Protein AF-0000000084944547 (afdb_homodimer)

Organism: NCBI:txid445974

Structure (mmCIF, N/CA/C/O backbone):
data_AF-0000000084944547-model_v1
#
loop_
_entity.id
_entity.type
_entity.pdbx_description
1 polymer 'Uncharacterized protein'
#
loop_
_atom_site.group_PDB
_atom_site.id
_atom_site.type_symbol
_atom_site.label_atom_id
_atom_site.label_alt_id
_atom_site.label_comp_id
_atom_site.label_asym_id
_atom_site.label_entity_id
_atom_site.label_seq_id
_atom_site.pdbx_PDB_ins_code
_atom_site.Cartn_x
_atom_site.Cartn_y
_atom_site.Cartn_z
_atom_site.occupancy
_atom_site.B_iso_or_equiv
_atom_site.auth_seq_id
_atom_site.auth_comp_id
_atom_site.auth_asym_id
_atom_site.auth_atom_id
_atom_site.pdbx_PDB_model_num
ATOM 1 N N . MET A 1 1 ? -10.297 -11.656 -15.508 1 51.72 1 MET A N 1
ATOM 2 C CA . MET A 1 1 ? -10.188 -10.477 -14.656 1 51.72 1 MET A CA 1
ATOM 3 C C . MET A 1 1 ? -11.219 -9.422 -15.062 1 51.72 1 MET A C 1
ATOM 5 O O . MET A 1 1 ? -11.539 -9.281 -16.234 1 51.72 1 MET A O 1
ATOM 9 N N . ASP A 1 2 ? -12.18 -9.203 -14.172 1 58.81 2 ASP A N 1
ATOM 10 C CA . ASP A 1 2 ? -13.188 -8.211 -14.523 1 58.81 2 ASP A CA 1
ATOM 11 C C . ASP A 1 2 ? -12.531 -6.945 -15.086 1 58.81 2 ASP A C 1
ATOM 13 O O . ASP A 1 2 ? -11.82 -6.242 -14.367 1 58.81 2 ASP A O 1
ATOM 17 N N . GLY A 1 3 ? -12.273 -6.879 -16.359 1 65.06 3 GLY A N 1
ATOM 18 C CA . GLY A 1 3 ? -11.648 -5.871 -17.188 1 65.06 3 GLY A CA 1
ATOM 19 C C . GLY A 1 3 ? -11.953 -4.453 -16.75 1 65.06 3 GLY A C 1
ATOM 20 O O . GLY A 1 3 ? -11.086 -3.58 -16.781 1 65.06 3 GLY A O 1
ATOM 21 N N . ASN A 1 4 ? -13.031 -4.34 -16.047 1 84.25 4 ASN A N 1
ATOM 22 C CA . ASN A 1 4 ? -13.469 -2.998 -15.672 1 84.25 4 ASN A CA 1
ATOM 23 C C . ASN A 1 4 ? -12.727 -2.486 -14.445 1 84.25 4 ASN A C 1
ATOM 25 O O . ASN A 1 4 ? -12.289 -1.337 -14.414 1 84.25 4 ASN A O 1
ATOM 29 N N . MET A 1 5 ? -12.43 -3.479 -13.547 1 85.81 5 MET A N 1
ATOM 30 C CA . MET A 1 5 ? -11.797 -3.014 -12.312 1 85.81 5 MET A CA 1
ATOM 31 C C . MET A 1 5 ? -10.328 -2.678 -12.555 1 85.81 5 MET A C 1
ATOM 33 O O . MET A 1 5 ? -9.812 -1.703 -12 1 85.81 5 MET A O 1
ATOM 37 N N . PHE A 1 6 ? -9.781 -3.43 -13.344 1 86.5 6 PHE A N 1
ATOM 38 C CA . PHE A 1 6 ? -8.383 -3.189 -13.695 1 86.5 6 PHE A CA 1
ATOM 39 C C . PHE A 1 6 ? -8.227 -1.844 -14.391 1 86.5 6 PHE A C 1
ATOM 41 O O . PHE A 1 6 ? -7.344 -1.058 -14.047 1 86.5 6 PHE A O 1
ATOM 48 N N . GLU A 1 7 ? -9.016 -1.661 -15.289 1 88.94 7 GLU A N 1
ATOM 49 C CA . GLU A 1 7 ? -8.977 -0.393 -16.016 1 88.94 7 GLU A CA 1
ATOM 50 C C . GLU A 1 7 ? -9.172 0.787 -15.062 1 88.94 7 GLU A C 1
ATOM 52 O O . GLU A 1 7 ? -8.508 1.814 -15.195 1 88.94 7 GLU A O 1
ATOM 57 N N . LYS A 1 8 ? -10.141 0.642 -14.203 1 90.44 8 LYS A N 1
ATOM 58 C CA . LYS A 1 8 ? -10.398 1.697 -13.227 1 90.44 8 LYS A CA 1
ATOM 59 C C . LYS A 1 8 ? -9.172 1.948 -12.359 1 90.44 8 LYS A C 1
ATOM 61 O O . LYS A 1 8 ? -8.805 3.098 -12.109 1 90.44 8 LYS A O 1
ATOM 66 N N . MET A 1 9 ? -8.602 0.924 -11.953 1 90.12 9 MET A N 1
ATOM 67 C CA . MET A 1 9 ? -7.41 1.031 -11.109 1 90.12 9 MET A CA 1
ATOM 68 C C . MET A 1 9 ? -6.297 1.777 -11.836 1 90.12 9 MET A C 1
ATOM 70 O O . MET A 1 9 ? -5.68 2.682 -11.273 1 90.12 9 MET A O 1
ATOM 74 N N . VAL A 1 10 ? -6.082 1.377 -13.039 1 87.81 10 VAL A N 1
ATOM 75 C CA . VAL A 1 10 ? -5.02 1.998 -13.82 1 87.81 10 VAL A CA 1
ATOM 76 C C . VAL A 1 10 ? -5.332 3.477 -14.039 1 87.81 10 VAL A C 1
ATOM 78 O O . VAL A 1 10 ? -4.461 4.332 -13.867 1 87.81 10 VAL A O 1
ATOM 81 N N . LYS A 1 11 ? -6.523 3.742 -14.367 1 87.75 11 LYS A N 1
ATOM 82 C CA . LYS A 1 11 ? -6.938 5.121 -14.602 1 87.75 11 LYS A CA 1
ATOM 83 C C . LYS A 1 11 ? -6.785 5.961 -13.336 1 87.75 11 LYS A C 1
ATOM 85 O O . LYS A 1 11 ? -6.27 7.078 -13.383 1 87.75 11 LYS A O 1
ATOM 90 N N . ASP A 1 12 ? -7.211 5.453 -12.258 1 88.75 12 ASP A N 1
ATOM 91 C CA . ASP A 1 12 ? -7.105 6.168 -10.992 1 88.75 12 ASP A CA 1
ATOM 92 C C . ASP A 1 12 ? -5.648 6.395 -10.602 1 88.75 12 ASP A C 1
ATOM 94 O O . ASP A 1 12 ? -5.258 7.508 -10.25 1 88.75 12 ASP A O 1
ATOM 98 N N . SER A 1 13 ? -4.859 5.402 -10.727 1 85.44 13 SER A N 1
ATOM 99 C CA . SER A 1 13 ? -3.486 5.457 -10.242 1 85.44 13 SER A CA 1
ATOM 100 C C . SER A 1 13 ? -2.598 6.273 -11.172 1 85.44 13 SER A C 1
ATOM 102 O O . SER A 1 13 ? -1.558 6.785 -10.758 1 85.44 13 SER A O 1
ATOM 104 N N . ALA A 1 14 ? -2.998 6.406 -12.422 1 81.38 14 ALA A N 1
ATOM 105 C CA . ALA A 1 14 ? -2.221 7.16 -13.406 1 81.38 14 ALA A CA 1
ATOM 106 C C . ALA A 1 14 ? -2.717 8.602 -13.508 1 81.38 14 ALA A C 1
ATOM 108 O O . ALA A 1 14 ? -1.945 9.508 -13.836 1 81.38 14 ALA A O 1
ATOM 109 N N . GLY A 1 15 ? -3.887 8.82 -13.188 1 78 15 GLY A N 1
ATOM 110 C CA . GLY A 1 15 ? -4.48 10.094 -13.57 1 78 15 GLY A CA 1
ATOM 111 C C . GLY A 1 15 ? -4.875 10.945 -12.375 1 78 15 GLY A C 1
ATOM 112 O O . GLY A 1 15 ? -5.375 12.062 -12.539 1 78 15 GLY A O 1
ATOM 113 N N . LYS A 1 16 ? -4.809 10.484 -11.289 1 84.56 16 LYS A N 1
ATOM 114 C CA . LYS A 1 16 ? -5.176 11.281 -10.125 1 84.56 16 LYS A CA 1
ATOM 115 C C . LYS A 1 16 ? -4.488 10.766 -8.867 1 84.56 16 LYS A C 1
ATOM 117 O O . LYS A 1 16 ? -3.898 9.68 -8.875 1 84.56 16 LYS A O 1
ATOM 122 N N . ARG A 1 17 ? -4.523 11.594 -7.848 1 88.38 17 ARG A N 1
ATOM 123 C CA . ARG A 1 17 ? -4.008 11.188 -6.543 1 88.38 17 ARG A CA 1
ATOM 124 C C . ARG A 1 17 ? -4.957 10.211 -5.859 1 88.38 17 ARG A C 1
ATOM 126 O O . ARG A 1 17 ? -6.145 10.5 -5.695 1 88.38 17 ARG A O 1
ATOM 133 N N . VAL A 1 18 ? -4.465 9.125 -5.59 1 91.5 18 VAL A N 1
ATOM 134 C CA . VAL A 1 18 ? -5.227 8.211 -4.742 1 91.5 18 VAL A CA 1
ATOM 135 C C . VAL A 1 18 ? -4.609 8.172 -3.346 1 91.5 18 VAL A C 1
ATOM 137 O O . VAL A 1 18 ? -3.4 8.352 -3.188 1 91.5 18 VAL A O 1
ATOM 140 N N . SER A 1 19 ? -5.477 8.031 -2.332 1 93.06 19 SER A N 1
ATOM 141 C CA . SER A 1 19 ? -4.973 7.941 -0.967 1 93.06 19 SER A CA 1
ATOM 142 C C . SER A 1 19 ? -4.129 6.684 -0.768 1 93.06 19 SER A C 1
ATOM 144 O O . SER A 1 19 ? -4.203 5.75 -1.568 1 93.06 19 SER A O 1
ATOM 146 N N . ARG A 1 20 ? -3.379 6.66 0.248 1 95.75 20 ARG A N 1
ATOM 147 C CA . ARG A 1 20 ? -2.598 5.477 0.59 1 95.75 20 ARG A CA 1
ATOM 148 C C . ARG A 1 20 ? -3.502 4.262 0.793 1 95.75 20 ARG A C 1
ATOM 150 O O . ARG A 1 20 ? -3.184 3.162 0.342 1 95.75 20 ARG A O 1
ATOM 157 N N . ALA A 1 21 ? -4.68 4.496 1.495 1 96.69 21 ALA A N 1
ATOM 158 C CA . ALA A 1 21 ? -5.613 3.398 1.74 1 96.69 21 ALA A CA 1
ATOM 159 C C . ALA A 1 21 ? -6.125 2.811 0.428 1 96.69 21 ALA A C 1
ATOM 161 O O . ALA A 1 21 ? -6.125 1.591 0.246 1 96.69 21 ALA A O 1
ATOM 162 N N . LYS A 1 22 ? -6.465 3.678 -0.41 1 96 22 LYS A N 1
ATOM 163 C CA . LYS A 1 22 ? -6.992 3.23 -1.696 1 96 22 LYS A CA 1
ATOM 164 C C . LYS A 1 22 ? -5.906 2.562 -2.533 1 96 22 LYS A C 1
ATOM 166 O O . LYS A 1 22 ? -6.168 1.57 -3.219 1 96 22 LYS A O 1
ATOM 171 N N . ALA A 1 23 ? -4.734 3.09 -2.48 1 96.88 23 ALA A N 1
ATOM 172 C CA . ALA A 1 23 ? -3.609 2.504 -3.205 1 96.88 23 ALA A CA 1
ATOM 173 C C . ALA A 1 23 ? -3.342 1.075 -2.744 1 96.88 23 ALA A C 1
ATOM 175 O O . ALA A 1 23 ? -3.148 0.176 -3.566 1 96.88 23 ALA A O 1
ATOM 176 N N . ILE A 1 24 ? -3.367 0.884 -1.482 1 97.88 24 ILE A N 1
ATOM 177 C CA . ILE A 1 24 ? -3.154 -0.449 -0.931 1 97.88 24 ILE A CA 1
ATOM 178 C C . ILE A 1 24 ? -4.277 -1.381 -1.385 1 97.88 24 ILE A C 1
ATOM 180 O O . ILE A 1 24 ? -4.02 -2.506 -1.817 1 97.88 24 ILE A O 1
ATOM 184 N N . ARG A 1 25 ? -5.488 -0.896 -1.309 1 97.62 25 ARG A N 1
ATOM 185 C CA . ARG A 1 25 ? -6.621 -1.707 -1.743 1 97.62 25 ARG A CA 1
ATOM 186 C C . ARG A 1 25 ? -6.469 -2.121 -3.203 1 97.62 25 ARG A C 1
ATOM 188 O O . ARG A 1 25 ? -6.688 -3.285 -3.549 1 97.62 25 ARG A O 1
ATOM 195 N N . TYR A 1 26 ? -6.137 -1.183 -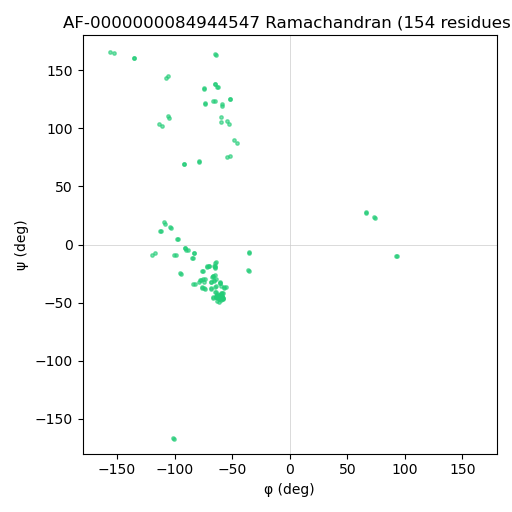3.998 1 97.25 26 TYR A N 1
ATOM 196 C CA . TYR A 1 26 ? -5.957 -1.469 -5.418 1 97.25 26 TYR A CA 1
ATOM 197 C C . TYR A 1 26 ? -4.871 -2.516 -5.629 1 97.25 26 TYR A C 1
ATOM 199 O O . TYR A 1 26 ? -5.039 -3.441 -6.426 1 97.25 26 TYR A O 1
ATOM 207 N N . LYS A 1 27 ? 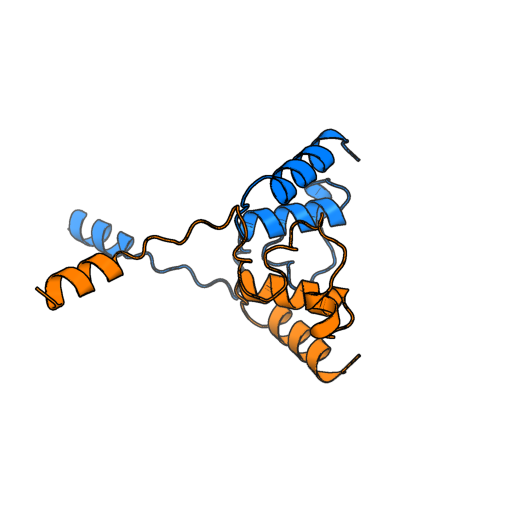-3.777 -2.406 -4.938 1 97.75 27 LYS A N 1
ATOM 208 C CA . LYS A 1 27 ? -2.693 -3.375 -5.082 1 97.75 27 LYS A CA 1
ATOM 209 C C . LYS A 1 27 ? -3.141 -4.77 -4.648 1 97.75 27 LYS A C 1
ATOM 211 O O . LYS A 1 27 ? -2.846 -5.758 -5.324 1 97.75 27 LYS A O 1
ATOM 216 N N . CYS A 1 28 ? -3.828 -4.871 -3.586 1 98.06 28 CYS A N 1
ATOM 217 C CA . CYS A 1 28 ? -4.332 -6.145 -3.086 1 98.06 28 CYS A CA 1
ATOM 218 C C . CYS A 1 28 ? -5.328 -6.758 -4.062 1 98.06 28 CYS A C 1
ATOM 220 O O . CYS A 1 28 ? -5.305 -7.965 -4.305 1 98.06 28 CYS A O 1
ATOM 222 N N . LEU A 1 29 ? -6.188 -5.926 -4.637 1 97.38 29 LEU A N 1
ATOM 223 C CA . LEU A 1 29 ? -7.121 -6.406 -5.648 1 97.38 29 LEU A CA 1
ATOM 224 C C . LEU A 1 29 ? -6.375 -6.914 -6.879 1 97.38 29 LEU A C 1
ATOM 226 O O . LEU A 1 29 ? -6.684 -7.992 -7.395 1 97.38 29 LEU A O 1
ATOM 230 N N . ASP A 1 30 ? -5.461 -6.148 -7.238 1 95.69 30 ASP A N 1
ATOM 231 C CA . ASP A 1 30 ? -4.652 -6.547 -8.383 1 95.69 30 ASP A CA 1
ATOM 232 C C . ASP A 1 30 ? -3.949 -7.879 -8.133 1 95.69 30 ASP A C 1
ATOM 234 O O . ASP A 1 30 ? -3.957 -8.766 -8.984 1 95.69 30 ASP A O 1
ATOM 238 N N . CYS A 1 31 ? -3.424 -8.047 -6.938 1 96.5 31 CYS A N 1
ATOM 239 C CA . CYS A 1 31 ? -2.691 -9.242 -6.555 1 96.5 31 CYS A CA 1
ATOM 240 C C . CYS A 1 31 ? -3.613 -10.461 -6.512 1 96.5 31 CYS A C 1
ATOM 242 O O . CYS A 1 31 ? -3.186 -11.578 -6.797 1 96.5 31 CYS A O 1
ATOM 244 N N . CYS A 1 32 ? -4.832 -10.25 -6.27 1 97 32 CYS A N 1
ATOM 245 C CA . CYS A 1 32 ? -5.777 -11.352 -6.09 1 97 32 CYS A CA 1
ATOM 246 C C . CYS A 1 32 ? -6.727 -11.453 -7.277 1 97 32 CYS A C 1
ATOM 248 O O 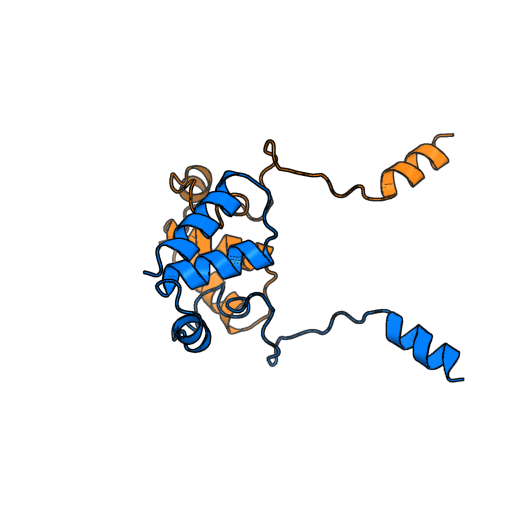. CYS A 1 32 ? -7.859 -11.914 -7.133 1 97 32 CYS A O 1
ATOM 250 N N . GLY A 1 33 ? -6.352 -10.836 -8.391 1 95 33 GLY A N 1
ATOM 251 C CA . GLY A 1 33 ? -7.133 -10.961 -9.609 1 95 33 GLY A CA 1
ATOM 252 C C . GLY A 1 33 ? -8.422 -10.164 -9.578 1 95 33 GLY A C 1
ATOM 253 O O . GLY A 1 33 ? -9.43 -10.578 -10.148 1 95 33 GLY A O 1
ATOM 254 N N . PHE A 1 34 ? -8.461 -9.203 -8.797 1 95.94 34 PHE A N 1
ATOM 255 C CA . PHE A 1 34 ? -9.57 -8.258 -8.68 1 95.94 34 PHE A CA 1
ATOM 256 C C . PHE A 1 34 ? -10.812 -8.945 -8.141 1 95.94 34 PHE A C 1
ATOM 258 O O . PHE A 1 34 ? -11.938 -8.578 -8.492 1 95.94 34 PHE A O 1
ATOM 265 N N . GLN A 1 35 ? -10.641 -9.977 -7.371 1 95.19 35 GLN A N 1
ATOM 266 C CA . GLN A 1 35 ? -11.719 -10.633 -6.641 1 95.19 35 GLN A CA 1
ATOM 267 C C . GLN A 1 35 ? -11.656 -10.305 -5.152 1 95.19 35 GLN A C 1
ATOM 269 O O . GLN A 1 35 ? -10.766 -10.766 -4.441 1 95.19 35 GLN A O 1
ATOM 274 N N . SER A 1 36 ? -12.586 -9.578 -4.75 1 94.75 36 SER A N 1
ATOM 275 C CA . SER A 1 36 ? -12.602 -9.078 -3.381 1 94.75 36 SER A CA 1
ATOM 276 C C . SER A 1 36 ? -12.609 -10.227 -2.375 1 94.75 36 SER A C 1
ATOM 278 O O . SER A 1 36 ? -12.008 -10.117 -1.303 1 94.75 36 SER A O 1
ATOM 280 N N . ASN A 1 37 ? -13.289 -11.312 -2.705 1 96.75 37 ASN A N 1
ATOM 281 C CA . ASN A 1 37 ? -13.328 -12.453 -1.798 1 96.75 37 ASN A CA 1
ATOM 282 C C . ASN A 1 37 ? -11.945 -13.078 -1.625 1 96.75 37 ASN A C 1
ATOM 284 O O . ASN A 1 37 ? -11.602 -13.539 -0.535 1 96.75 37 ASN A O 1
ATOM 288 N N . GLU A 1 38 ? -11.227 -13.078 -2.682 1 97.56 38 GLU A N 1
ATOM 289 C CA . GLU A 1 38 ? -9.875 -13.609 -2.607 1 97.56 38 GLU A CA 1
ATOM 290 C C . GLU A 1 38 ? -8.977 -12.719 -1.753 1 97.56 38 GLU A C 1
ATOM 292 O O . GLU A 1 38 ? -8.07 -13.211 -1.073 1 97.56 38 GLU A O 1
ATOM 297 N N . VAL A 1 39 ? -9.227 -11.398 -1.769 1 97.75 39 VAL A N 1
ATOM 298 C CA . VAL A 1 39 ? -8.477 -10.492 -0.91 1 97.75 39 VAL A CA 1
ATOM 299 C C . VAL A 1 39 ? -8.805 -10.773 0.555 1 97.75 39 VAL A C 1
ATOM 301 O O . VAL A 1 39 ? -7.906 -10.828 1.398 1 97.75 39 VAL A O 1
ATOM 304 N N . ARG A 1 40 ? -10.031 -10.922 0.831 1 96.69 40 ARG A N 1
ATOM 305 C CA . ARG A 1 40 ? -10.469 -11.195 2.195 1 96.69 40 ARG A CA 1
ATOM 306 C C . ARG A 1 40 ? -9.805 -12.445 2.746 1 96.69 40 ARG A C 1
ATOM 308 O O . ARG A 1 40 ? -9.414 -12.484 3.912 1 96.69 40 ARG A O 1
ATOM 315 N N . GLU A 1 41 ? -9.609 -13.438 1.871 1 97.19 41 GLU A N 1
ATOM 316 C CA . GLU A 1 41 ? -9.07 -14.727 2.289 1 97.19 41 GLU A CA 1
ATOM 317 C C . GLU A 1 41 ? -7.598 -14.859 1.915 1 97.19 41 GLU A C 1
ATOM 319 O O . GLU A 1 41 ? -7.051 -15.961 1.911 1 97.19 41 GLU A O 1
ATOM 324 N N . CYS A 1 42 ? -7.027 -13.789 1.587 1 96.81 42 CYS A N 1
ATOM 325 C CA . CYS A 1 42 ? -5.629 -13.82 1.17 1 96.81 42 CYS A CA 1
ATOM 326 C C . CYS A 1 42 ? -4.77 -14.547 2.197 1 96.81 42 CYS A C 1
ATOM 328 O O . CYS A 1 42 ? -4.742 -14.164 3.369 1 96.81 42 CYS A O 1
ATOM 330 N N . PRO A 1 43 ? -4.039 -15.562 1.765 1 96.19 43 PRO A N 1
ATOM 331 C CA . PRO A 1 43 ? -3.244 -16.344 2.707 1 96.19 43 PRO A CA 1
ATOM 332 C C . PRO A 1 43 ? -1.897 -15.703 3.025 1 96.19 43 PRO A C 1
ATOM 334 O O . PRO A 1 43 ? -1.164 -16.188 3.891 1 96.19 43 PRO A O 1
ATOM 337 N N . ALA A 1 44 ? -1.522 -14.625 2.328 1 94.12 44 ALA A N 1
ATOM 338 C CA . ALA A 1 44 ? -0.215 -14.008 2.525 1 94.12 44 ALA A CA 1
ATOM 339 C C . ALA A 1 44 ? -0.203 -13.141 3.781 1 94.12 44 ALA A C 1
ATOM 341 O O . ALA A 1 44 ? 0.005 -11.93 3.707 1 94.12 44 ALA A O 1
ATOM 342 N N . VAL A 1 45 ? -0.223 -13.789 4.887 1 91 45 VAL A N 1
ATOM 343 C CA . VAL A 1 45 ? -0.395 -13.109 6.164 1 91 45 VAL A CA 1
ATOM 344 C C . VAL A 1 45 ? 0.876 -12.336 6.516 1 91 45 VAL A C 1
ATOM 346 O O . VAL A 1 45 ? 0.837 -11.391 7.305 1 91 45 VAL A O 1
ATOM 349 N N . GLU A 1 46 ? 2.002 -12.688 5.879 1 89.56 46 GLU A N 1
ATOM 350 C CA . GLU A 1 46 ? 3.266 -12.016 6.164 1 89.56 46 GLU A CA 1
ATOM 351 C C . GLU A 1 46 ? 3.463 -10.805 5.258 1 89.56 46 GLU A C 1
ATOM 353 O O . GLU A 1 46 ? 4.43 -10.055 5.414 1 89.56 46 GLU A O 1
ATOM 358 N N . CYS A 1 47 ? 2.518 -10.633 4.324 1 93.19 47 CYS A N 1
ATOM 359 C CA . CYS A 1 47 ? 2.572 -9.453 3.469 1 93.19 47 CYS A CA 1
ATOM 360 C C . CYS A 1 47 ? 2.424 -8.18 4.289 1 93.19 47 CYS A C 1
ATOM 362 O O . CYS A 1 47 ? 1.507 -8.062 5.105 1 93.19 47 CYS A O 1
ATOM 364 N N . PRO A 1 48 ? 3.258 -7.223 3.975 1 94.69 48 PRO A N 1
ATOM 365 C CA . PRO A 1 48 ? 3.184 -5.984 4.758 1 94.69 48 PRO A CA 1
ATOM 366 C C . PRO A 1 48 ? 1.857 -5.25 4.578 1 94.69 48 PRO A C 1
ATOM 368 O O . PRO A 1 48 ? 1.467 -4.453 5.434 1 94.69 48 PRO A O 1
ATOM 371 N N . LEU A 1 49 ? 1.176 -5.531 3.537 1 96.88 49 LEU A N 1
ATOM 372 C CA . LEU A 1 49 ? -0.073 -4.832 3.26 1 96.88 49 LEU A CA 1
ATOM 373 C C . LEU A 1 49 ? -1.26 -5.57 3.865 1 96.88 49 LEU A C 1
ATOM 375 O O . LEU A 1 49 ? -2.389 -5.078 3.828 1 96.88 49 LEU A O 1
ATOM 379 N N . TRP A 1 50 ? -1.052 -6.656 4.445 1 95.5 50 TRP A N 1
ATOM 380 C CA . TRP A 1 50 ? -2.131 -7.578 4.789 1 95.5 50 TRP A CA 1
ATOM 381 C C . TRP A 1 50 ? -3.15 -6.906 5.703 1 95.5 50 TRP A C 1
ATOM 383 O O . TRP A 1 50 ? -4.359 -7.004 5.477 1 95.5 50 TRP A O 1
ATOM 393 N N . ARG A 1 51 ? -2.715 -6.223 6.684 1 94.06 51 ARG A N 1
ATOM 394 C CA . ARG A 1 51 ? -3.617 -5.613 7.656 1 94.06 51 ARG A CA 1
ATOM 395 C C . ARG A 1 51 ? -4.48 -4.543 7.004 1 94.06 51 ARG A C 1
ATOM 397 O O . ARG A 1 51 ? -5.52 -4.156 7.547 1 94.06 51 ARG A O 1
ATOM 404 N N . TYR A 1 52 ? -4.082 -4.051 5.859 1 96.5 52 TYR A N 1
ATOM 405 C CA . TYR A 1 52 ? -4.781 -2.955 5.191 1 96.5 52 TYR A CA 1
ATOM 406 C C . TYR A 1 52 ? -5.43 -3.428 3.898 1 96.5 52 TYR A C 1
ATOM 408 O O . TYR A 1 52 ? -6.027 -2.633 3.168 1 96.5 52 TYR A O 1
ATOM 416 N N . ARG A 1 53 ? -5.5 -4.676 3.66 1 96.81 53 ARG A N 1
ATOM 417 C CA . ARG A 1 53 ? -5.801 -5.234 2.346 1 96.81 53 ARG A CA 1
ATOM 418 C C . ARG A 1 53 ? -7.254 -4.977 1.959 1 96.81 53 ARG A C 1
ATOM 420 O O . ARG A 1 53 ? -7.594 -4.957 0.773 1 96.81 53 ARG A O 1
ATOM 427 N N . MET A 1 54 ? -8.109 -4.664 2.916 1 96.88 54 MET A N 1
ATOM 428 C CA . MET A 1 54 ? -9.531 -4.484 2.662 1 96.88 54 MET A CA 1
ATOM 429 C C . MET A 1 54 ? -9.875 -3.008 2.49 1 96.88 54 MET A C 1
ATOM 431 O O . MET A 1 54 ? -11.047 -2.65 2.357 1 96.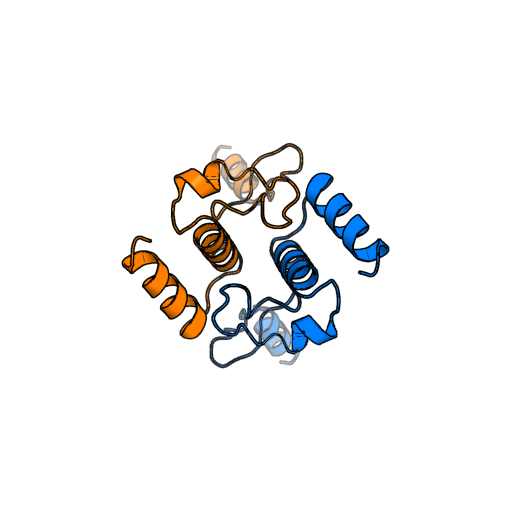88 54 MET A O 1
ATOM 435 N N . GLY A 1 55 ? -8.828 -2.145 2.494 1 95.06 55 GLY A N 1
ATOM 436 C CA . GLY A 1 55 ? -9.07 -0.716 2.381 1 95.06 55 GLY A CA 1
ATOM 437 C C . GLY A 1 55 ? -9.195 -0.024 3.725 1 95.06 55 GLY A C 1
ATOM 438 O O . GLY A 1 55 ? -9.32 1.201 3.789 1 95.06 55 GLY A O 1
ATOM 439 N N . HIS A 1 56 ? -9.258 -0.844 4.691 1 92.5 56 HIS A N 1
ATOM 440 C CA . HIS A 1 56 ? -9.234 -0.377 6.074 1 92.5 56 HIS A CA 1
ATOM 441 C C . HIS A 1 56 ? -8.305 -1.23 6.926 1 92.5 56 HIS A C 1
ATOM 443 O O . HIS A 1 56 ? -7.871 -2.303 6.5 1 92.5 56 HIS A O 1
ATOM 449 N N . GLU A 1 57 ? -7.934 -0.641 8.047 1 91.5 57 GLU A N 1
ATOM 450 C CA . GLU A 1 57 ? -7.051 -1.377 8.953 1 91.5 57 GLU A CA 1
ATOM 451 C C . GLU A 1 57 ? -7.812 -2.471 9.695 1 91.5 57 GLU A C 1
ATOM 453 O O . GLU A 1 57 ? -8.914 -2.238 10.195 1 91.5 57 GLU A O 1
ATOM 458 N N . GLU A 1 58 ? -7.16 -3.646 9.727 1 89.69 58 GLU A N 1
ATOM 459 C CA . GLU A 1 58 ? -7.723 -4.742 10.508 1 89.69 58 GLU A CA 1
ATOM 460 C C . GLU A 1 58 ? -7.734 -4.41 12 1 89.69 58 GLU A C 1
ATOM 462 O O . GLU A 1 58 ? -6.777 -3.83 12.516 1 89.69 58 GLU A O 1
ATOM 467 N N . ARG A 1 59 ? -8.836 -4.773 12.648 1 86.81 59 ARG A N 1
ATOM 468 C CA . ARG A 1 59 ? -8.969 -4.523 14.086 1 86.81 59 ARG A CA 1
ATOM 469 C C . ARG A 1 59 ? -8.484 -5.727 14.891 1 86.81 59 ARG A C 1
ATOM 471 O O . ARG A 1 59 ? -9.281 -6.395 15.555 1 86.81 59 ARG A O 1
ATOM 478 N N . ASP A 1 60 ? -7.262 -5.891 14.82 1 84.81 60 ASP A N 1
ATOM 479 C CA . ASP A 1 60 ? -6.652 -7 15.547 1 84.81 60 ASP A CA 1
ATOM 480 C C . ASP A 1 60 ? -5.996 -6.516 16.844 1 84.81 60 ASP A C 1
ATOM 482 O O . ASP A 1 60 ? -6.301 -5.426 17.328 1 84.81 60 ASP A O 1
ATOM 486 N N . GLU A 1 61 ? -5.223 -7.312 17.422 1 86.62 61 GLU A N 1
ATOM 487 C CA . GLU A 1 61 ? -4.617 -7.023 18.719 1 86.62 61 GLU A CA 1
ATOM 488 C C . GLU A 1 61 ? -3.674 -5.828 18.625 1 86.62 61 GLU A C 1
ATOM 490 O O . GLU A 1 61 ? -3.371 -5.199 19.641 1 86.62 61 GLU A O 1
ATOM 495 N N . PHE A 1 62 ? -3.312 -5.477 17.406 1 85.88 62 PHE A N 1
ATOM 496 C CA . PHE A 1 62 ? -2.361 -4.383 17.25 1 85.88 62 PHE A CA 1
ATOM 497 C C . PHE A 1 62 ? -3.08 -3.082 16.922 1 85.88 62 PHE A C 1
ATOM 499 O O . PHE A 1 62 ? -2.473 -2.01 16.938 1 85.88 62 PHE A O 1
ATOM 506 N N . TYR A 1 63 ? -4.375 -3.266 16.656 1 86 63 TYR A N 1
ATOM 507 C CA . TYR A 1 63 ? -5.152 -2.088 16.297 1 86 63 TYR A CA 1
ATOM 508 C C . TYR A 1 63 ? -5.234 -1.104 17.453 1 86 63 TYR A C 1
ATOM 510 O O . TYR A 1 63 ? -5.508 -1.496 18.594 1 86 63 TYR A O 1
ATOM 518 N N . THR A 1 64 ? -4.797 0.21 17.281 1 79.12 64 THR A N 1
ATOM 519 C CA . THR A 1 64 ? -4.914 1.287 18.25 1 79.12 64 THR A CA 1
ATOM 520 C C . THR A 1 64 ? -5.91 2.34 17.781 1 79.12 64 THR A C 1
ATOM 522 O O . THR A 1 64 ? -5.605 3.133 16.875 1 79.12 64 THR A O 1
ATOM 525 N N . PRO A 1 65 ? -7.137 2.281 18.359 1 75.75 65 PRO A N 1
ATOM 526 C CA . PRO A 1 65 ? -8.164 3.229 17.938 1 75.75 65 PRO A CA 1
ATOM 527 C C . PRO A 1 65 ? -7.75 4.684 18.141 1 75.75 65 PRO A C 1
ATOM 529 O O . PRO A 1 65 ? -7.039 5 19.094 1 75.75 65 PRO A O 1
ATOM 532 N N . ARG A 1 66 ? -7.691 5.414 17.062 1 63.22 66 ARG A N 1
ATOM 533 C CA . ARG A 1 66 ? -7.418 6.84 17.219 1 63.22 66 ARG A CA 1
ATOM 534 C C . ARG A 1 66 ? -8.391 7.473 18.203 1 63.22 66 ARG A C 1
ATOM 536 O O . ARG A 1 66 ? -9.594 7.188 18.172 1 63.22 66 ARG A O 1
ATOM 543 N N . ILE A 1 67 ? -7.91 7.727 19.422 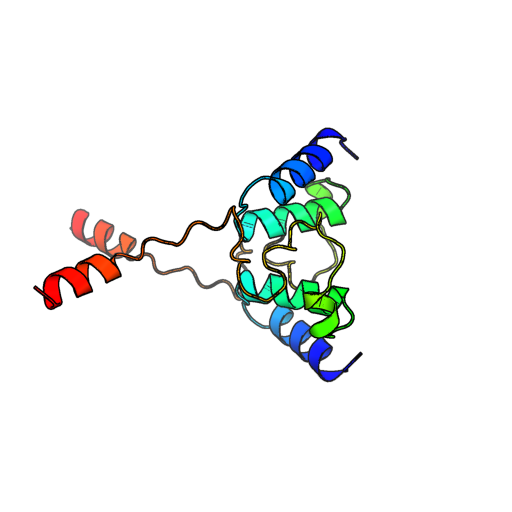1 61.78 67 ILE A N 1
ATOM 544 C CA . ILE A 1 67 ? -8.766 8.414 20.391 1 61.78 67 ILE A CA 1
ATOM 545 C C . ILE A 1 67 ? -9.32 9.695 19.766 1 61.78 67 ILE A C 1
ATOM 547 O O . ILE A 1 67 ? -8.562 10.609 19.438 1 61.78 67 ILE A O 1
ATOM 551 N N . THR A 1 68 ? -10.211 9.555 18.984 1 59.38 68 THR A N 1
ATOM 552 C CA . THR A 1 68 ? -10.898 10.758 18.531 1 59.38 68 THR A CA 1
ATOM 553 C C . THR A 1 68 ? -11.531 11.492 19.703 1 59.38 68 THR A C 1
ATOM 555 O O . THR A 1 68 ? -11.992 10.867 20.656 1 59.38 68 THR A O 1
ATOM 558 N N . ASN A 1 69 ? -10.898 12.594 20.078 1 50.44 69 ASN A N 1
ATOM 559 C CA . ASN A 1 69 ? -11.453 13.477 21.094 1 50.44 69 ASN A CA 1
ATOM 560 C C . ASN A 1 69 ? -12.977 13.539 21.016 1 50.44 69 ASN A C 1
ATOM 562 O O . ASN A 1 69 ? -13.617 14.281 21.766 1 50.44 69 ASN A O 1
ATOM 566 N N . LYS A 1 70 ? -13.547 13.016 20.109 1 48.97 70 LYS A N 1
ATOM 567 C CA . LYS A 1 70 ? -14.992 13.234 20.125 1 48.97 70 LYS A CA 1
ATOM 568 C C . LYS A 1 70 ? -15.633 12.57 21.344 1 48.97 70 LYS A C 1
ATOM 570 O O . LYS A 1 70 ? -16.812 12.773 21.609 1 48.97 70 LYS A O 1
ATOM 575 N N . LYS A 1 71 ? -15.156 11.531 21.984 1 49.31 71 LYS A N 1
ATOM 576 C CA . LYS A 1 71 ? -15.812 11.008 23.188 1 49.31 71 LYS A CA 1
ATOM 577 C C . LYS A 1 71 ? -15.852 12.055 24.297 1 49.31 71 LYS A C 1
ATOM 579 O O . LYS A 1 71 ? -16.578 11.891 25.281 1 49.31 71 LYS A O 1
ATOM 584 N N . GLU A 1 72 ? -14.828 12.852 24.312 1 43.84 72 GLU A N 1
ATOM 585 C CA . GLU A 1 72 ? -14.977 13.852 25.359 1 43.84 72 GLU A CA 1
ATOM 586 C C . GLU A 1 72 ? -16.219 14.719 25.141 1 43.84 72 GLU A C 1
ATOM 588 O O . GLU A 1 72 ? -16.828 15.188 26.094 1 43.84 72 GLU A O 1
ATOM 593 N N . GLU A 1 73 ? -16.547 14.953 23.828 1 45.72 73 GLU A N 1
ATOM 594 C CA . GLU A 1 73 ? -17.688 15.859 23.656 1 45.72 73 GLU A CA 1
ATOM 595 C C . GLU A 1 73 ? -19 15.172 23.984 1 45.72 73 GLU A C 1
ATOM 597 O O . GLU A 1 73 ? -19.984 15.836 24.344 1 45.72 73 GLU A O 1
ATOM 602 N N . GLU A 1 74 ? -19.047 14 23.734 1 50.75 74 GLU A N 1
ATOM 603 C CA . GLU A 1 74 ? -20.328 13.359 24.062 1 50.75 74 GLU A CA 1
ATOM 604 C C . GLU A 1 74 ? -20.484 13.18 25.562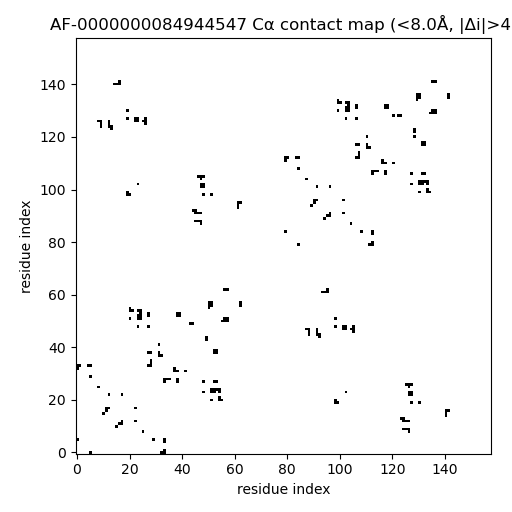 1 50.75 74 GLU A C 1
ATOM 606 O O . GLU A 1 74 ? -21.609 13.148 26.078 1 50.75 74 GLU A O 1
ATOM 611 N N . GLU A 1 75 ? -19.453 12.859 26.203 1 49.81 75 GLU A N 1
ATOM 612 C CA . GLU A 1 75 ? -19.562 12.773 27.656 1 49.81 75 GLU A CA 1
ATOM 613 C C . GLU A 1 75 ? -19.844 14.148 28.281 1 49.81 75 GLU A C 1
ATOM 615 O O . GLU A 1 75 ? -20.422 14.242 29.359 1 49.81 75 GLU A O 1
ATOM 620 N N . ILE A 1 76 ? -19.344 15.305 27.672 1 50.66 76 ILE A N 1
ATOM 621 C CA . ILE A 1 76 ? -19.688 16.625 28.188 1 50.66 76 ILE A CA 1
ATOM 622 C C . ILE A 1 76 ? -21.125 16.969 27.828 1 50.66 76 ILE A C 1
ATOM 624 O O . ILE A 1 76 ? -21.75 17.797 28.5 1 50.66 76 ILE A O 1
ATOM 628 N N . LYS A 1 77 ? -21.641 16.438 26.688 1 50.38 77 LYS A N 1
ATOM 629 C CA . LYS A 1 77 ? -23.016 16.781 26.344 1 50.38 77 LYS A CA 1
ATOM 630 C C . LYS A 1 77 ? -24.016 15.977 27.188 1 50.38 77 LYS A C 1
ATOM 632 O O . LYS A 1 77 ? -25.203 16.312 27.234 1 50.38 77 LYS A O 1
ATOM 637 N N . ASN A 1 78 ? -23.562 14.812 27.516 1 53.16 78 ASN A N 1
ATOM 638 C CA . ASN A 1 78 ? -24.531 14.023 28.25 1 53.16 78 ASN A CA 1
ATOM 639 C C . ASN A 1 78 ? -24.516 14.367 29.734 1 53.16 78 ASN A C 1
ATOM 641 O O . ASN A 1 78 ? -25.25 13.773 30.531 1 53.16 78 ASN A O 1
ATOM 645 N N . ASP A 1 79 ? -23.453 15.125 30.062 1 42.97 79 ASP A N 1
ATOM 646 C CA . ASP A 1 79 ? -23.625 15.57 31.438 1 42.97 79 ASP A CA 1
ATOM 647 C C . ASP A 1 79 ? -24.531 16.797 31.516 1 42.97 79 ASP A C 1
ATOM 649 O O . ASP A 1 79 ? -24.422 17.719 30.688 1 42.97 79 ASP A O 1
ATOM 653 N N . MET B 1 1 ? 19.719 -10.859 -0.979 1 51.09 1 MET B N 1
ATOM 654 C CA . MET B 1 1 ? 18.812 -9.953 -0.267 1 51.09 1 MET B CA 1
ATOM 655 C C . MET B 1 1 ? 19.359 -9.617 1.116 1 51.09 1 MET B C 1
ATOM 657 O O . MET B 1 1 ? 20 -10.461 1.761 1 51.09 1 MET B O 1
ATOM 661 N N . ASP B 1 2 ? 19.703 -8.375 1.278 1 56.53 2 ASP B N 1
ATOM 662 C CA . ASP B 1 2 ? 20.219 -8.055 2.607 1 56.53 2 ASP B CA 1
ATOM 663 C C . ASP B 1 2 ? 19.297 -8.617 3.695 1 56.53 2 ASP B C 1
ATOM 665 O O . ASP B 1 2 ? 18.141 -8.219 3.82 1 56.53 2 ASP B O 1
ATOM 669 N N . GLY B 1 3 ? 19.516 -9.82 4.133 1 64.25 3 GLY B N 1
ATOM 670 C CA . GLY B 1 3 ? 18.859 -10.68 5.09 1 64.25 3 GLY B CA 1
ATOM 671 C C . GLY B 1 3 ? 18.297 -9.93 6.285 1 64.25 3 GLY B C 1
ATOM 672 O O . GLY B 1 3 ? 17.188 -10.234 6.758 1 64.25 3 GLY B O 1
ATOM 673 N N . ASN B 1 4 ? 18.844 -8.82 6.48 1 82.56 4 ASN B N 1
ATOM 674 C CA . ASN B 1 4 ? 18.453 -8.086 7.68 1 82.56 4 ASN B CA 1
ATOM 675 C C . ASN B 1 4 ? 17.188 -7.281 7.453 1 82.56 4 ASN B C 1
ATOM 677 O O . ASN B 1 4 ? 16.266 -7.297 8.289 1 82.56 4 ASN B O 1
ATOM 681 N N . MET B 1 5 ? 17.047 -6.77 6.195 1 83.31 5 MET B N 1
ATOM 682 C CA . MET B 1 5 ? 15.891 -5.914 5.965 1 83.31 5 MET B CA 1
ATOM 683 C C . MET B 1 5 ? 14.625 -6.75 5.832 1 83.31 5 MET B C 1
ATOM 685 O O . MET B 1 5 ? 13.562 -6.355 6.316 1 83.31 5 MET B O 1
ATOM 689 N N . PHE B 1 6 ? 14.797 -7.828 5.223 1 83.94 6 PHE B N 1
ATOM 690 C CA . PHE B 1 6 ? 13.672 -8.75 5.07 1 83.94 6 PHE B CA 1
ATOM 691 C C . PHE B 1 6 ? 13.172 -9.211 6.434 1 83.94 6 PHE B C 1
ATOM 693 O O . PHE B 1 6 ? 11.969 -9.203 6.691 1 83.94 6 PHE B O 1
ATOM 700 N N . GLU B 1 7 ? 14.055 -9.602 7.168 1 86 7 GLU B N 1
ATOM 701 C CA . GLU B 1 7 ? 13.68 -10.055 8.5 1 86 7 GLU B CA 1
ATOM 702 C C . GLU B 1 7 ? 12.961 -8.961 9.281 1 86 7 GLU B C 1
ATOM 704 O O . GLU B 1 7 ? 11.984 -9.227 9.984 1 86 7 GLU B O 1
ATOM 709 N N . LYS B 1 8 ? 13.508 -7.801 9.219 1 88.19 8 LYS B N 1
ATOM 710 C CA . LYS B 1 8 ? 12.891 -6.668 9.898 1 88.19 8 LYS B CA 1
ATOM 711 C C . LYS B 1 8 ? 11.469 -6.43 9.398 1 88.19 8 LYS B C 1
ATOM 713 O O . LYS B 1 8 ? 10.555 -6.211 10.188 1 88.19 8 LYS B O 1
ATOM 718 N N . MET B 1 9 ? 11.336 -6.488 8.156 1 88.06 9 MET B N 1
ATOM 719 C CA . MET B 1 9 ? 10.023 -6.277 7.555 1 88.06 9 MET B CA 1
ATOM 720 C C . MET B 1 9 ? 9.016 -7.309 8.055 1 88.06 9 MET B C 1
ATOM 722 O O . MET B 1 9 ? 7.898 -6.961 8.43 1 88.06 9 MET B O 1
ATOM 726 N N . VAL B 1 10 ? 9.445 -8.508 8.047 1 84.44 10 VAL B N 1
ATOM 727 C CA . VAL B 1 10 ? 8.562 -9.586 8.469 1 84.44 10 VAL B CA 1
ATOM 728 C C . VAL B 1 10 ? 8.195 -9.406 9.945 1 84.44 10 VAL B C 1
ATOM 730 O O . VAL B 1 10 ? 7.027 -9.531 10.32 1 84.44 10 VAL B O 1
ATOM 733 N N . LYS B 1 11 ? 9.164 -9.117 10.703 1 85.31 11 LYS B N 1
ATOM 734 C CA . LYS B 1 11 ? 8.938 -8.922 12.133 1 85.31 11 LYS B CA 1
ATOM 735 C C . LYS B 1 11 ? 7.984 -7.75 12.375 1 85.31 11 LYS B C 1
ATOM 737 O O . LYS B 1 11 ? 7.062 -7.855 13.188 1 85.31 11 LYS B O 1
ATOM 742 N N . ASP B 1 12 ? 8.211 -6.68 11.727 1 86.81 12 ASP B N 1
ATOM 743 C CA . ASP B 1 12 ? 7.363 -5.5 11.883 1 86.81 12 ASP B CA 1
ATOM 744 C C . ASP B 1 12 ? 5.934 -5.789 11.43 1 86.81 12 ASP B C 1
ATOM 746 O O . ASP B 1 12 ? 4.977 -5.445 12.125 1 86.81 12 ASP B O 1
ATOM 750 N N . SER B 1 13 ? 5.793 -6.418 10.328 1 83 13 SER B N 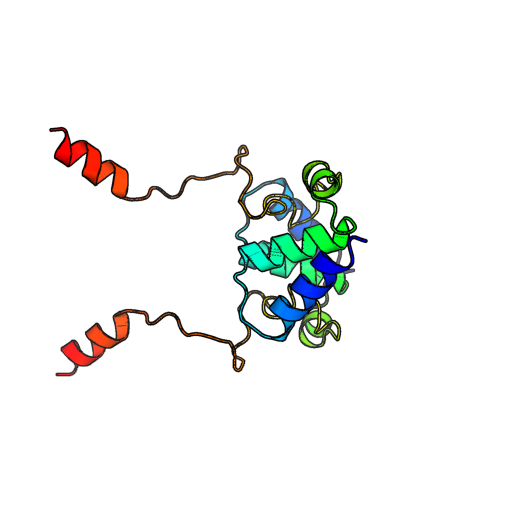1
ATOM 751 C CA . SER B 1 13 ? 4.477 -6.613 9.727 1 83 13 SER B CA 1
ATOM 752 C C . SER B 1 13 ? 3.688 -7.688 10.461 1 83 13 SER B C 1
ATOM 754 O O . SER B 1 13 ? 2.457 -7.727 10.383 1 83 13 SER B O 1
ATOM 756 N N . ALA B 1 14 ? 4.387 -8.578 11.172 1 78.44 14 ALA B N 1
ATOM 757 C CA . ALA B 1 14 ? 3.734 -9.656 11.906 1 78.44 14 ALA B CA 1
ATOM 758 C C . ALA B 1 14 ? 3.506 -9.273 13.359 1 78.44 14 ALA B C 1
ATOM 760 O O . ALA B 1 14 ? 2.561 -9.75 13.992 1 78.44 14 ALA B O 1
ATOM 761 N N . GLY B 1 15 ? 4.234 -8.422 13.844 1 76.25 15 GLY B N 1
ATOM 762 C CA . GLY B 1 15 ? 4.258 -8.297 15.289 1 76.25 15 GLY B CA 1
ATOM 763 C C . GLY B 1 15 ? 3.826 -6.922 15.773 1 76.25 15 GLY B C 1
ATOM 764 O O . GLY B 1 15 ? 3.758 -6.68 16.984 1 76.25 15 GLY B O 1
ATOM 765 N N . LYS B 1 16 ? 3.678 -6.055 15.008 1 83.44 16 LYS B N 1
ATOM 766 C CA . LYS B 1 16 ? 3.258 -4.727 15.445 1 83.44 16 LYS B CA 1
ATOM 767 C C . LYS B 1 16 ? 2.498 -3.996 14.344 1 83.44 16 LYS B C 1
ATOM 769 O O . LYS B 1 16 ? 2.496 -4.434 13.188 1 83.44 16 LYS B O 1
ATOM 774 N N . ARG B 1 17 ? 1.827 -2.953 14.766 1 87.75 17 ARG B N 1
ATOM 775 C CA . ARG B 1 17 ? 1.129 -2.104 13.805 1 87.75 17 ARG B CA 1
ATOM 776 C C . ARG B 1 17 ? 2.115 -1.253 13.016 1 87.75 17 ARG B C 1
ATOM 778 O O . ARG B 1 17 ? 2.943 -0.549 13.594 1 87.75 17 ARG B O 1
ATOM 785 N N . VAL B 1 18 ? 2.074 -1.406 11.82 1 91.06 18 VAL B N 1
ATOM 786 C CA . VAL B 1 18 ? 2.824 -0.493 10.961 1 91.06 18 VAL B CA 1
ATOM 787 C C . VAL B 1 18 ? 1.862 0.45 10.242 1 91.06 18 VAL B C 1
ATOM 789 O O . VAL B 1 18 ? 0.722 0.081 9.953 1 91.06 18 VAL B O 1
ATOM 792 N N . SER B 1 19 ? 2.299 1.702 10.07 1 92.94 19 SER B N 1
ATOM 793 C CA . SER B 1 19 ? 1.456 2.66 9.367 1 92.94 19 SER B CA 1
ATOM 794 C C . SER B 1 19 ? 1.255 2.25 7.91 1 92.94 19 SER B C 1
ATOM 796 O O . SER B 1 19 ? 1.998 1.418 7.387 1 92.94 19 SER B O 1
ATOM 798 N N . ARG B 1 20 ? 0.306 2.805 7.289 1 95.5 20 ARG B N 1
ATOM 799 C CA . ARG B 1 20 ? 0.069 2.559 5.871 1 95.5 20 ARG B CA 1
ATOM 800 C C . ARG B 1 20 ? 1.289 2.939 5.039 1 95.5 20 ARG B C 1
ATOM 802 O O . ARG B 1 20 ? 1.67 2.213 4.117 1 95.5 20 ARG B O 1
ATOM 809 N N . ALA B 1 21 ? 1.921 4.125 5.406 1 96.5 21 ALA B N 1
ATOM 810 C CA . ALA B 1 21 ? 3.1 4.574 4.668 1 96.5 21 ALA B CA 1
ATOM 811 C C . ALA B 1 21 ? 4.23 3.553 4.77 1 96.5 21 ALA B C 1
ATOM 813 O O . ALA B 1 21 ? 4.836 3.186 3.76 1 96.5 21 ALA B O 1
ATOM 814 N N . LYS B 1 22 ? 4.414 3.109 5.934 1 95.69 22 LYS B N 1
ATOM 815 C CA . LYS B 1 22 ? 5.484 2.145 6.156 1 95.69 22 LYS B CA 1
ATOM 816 C C . LYS B 1 22 ? 5.168 0.806 5.496 1 95.69 22 LYS B C 1
ATOM 818 O O . LYS B 1 22 ? 6.055 0.153 4.945 1 95.69 22 LYS B O 1
ATOM 823 N N . ALA B 1 23 ? 3.939 0.421 5.535 1 96.44 23 ALA B N 1
ATOM 824 C CA . ALA B 1 23 ? 3.514 -0.822 4.895 1 96.44 23 ALA B CA 1
ATOM 825 C C . ALA B 1 23 ? 3.779 -0.786 3.395 1 96.44 23 ALA B C 1
ATOM 827 O O . ALA B 1 23 ? 4.301 -1.749 2.826 1 96.44 23 ALA B O 1
ATOM 828 N N . ILE B 1 24 ? 3.469 0.301 2.801 1 97.69 24 ILE B N 1
ATOM 829 C CA . ILE B 1 24 ? 3.705 0.456 1.37 1 97.69 24 ILE B CA 1
ATOM 830 C C . ILE B 1 24 ? 5.203 0.407 1.087 1 97.69 24 ILE B C 1
ATOM 832 O O . ILE B 1 24 ? 5.645 -0.279 0.162 1 97.69 24 ILE B O 1
ATOM 836 N N . ARG B 1 25 ? 5.957 1.103 1.901 1 97.19 25 ARG B N 1
ATOM 837 C CA . ARG B 1 25 ? 7.406 1.095 1.723 1 97.19 25 ARG B CA 1
ATOM 838 C C . ARG B 1 25 ? 7.961 -0.323 1.812 1 97.19 25 ARG B C 1
ATOM 840 O O . ARG B 1 25 ? 8.781 -0.728 0.985 1 97.19 25 ARG B O 1
ATOM 847 N N . TYR B 1 26 ? 7.523 -1.006 2.789 1 96.88 26 TYR B N 1
ATOM 848 C CA . TYR B 1 26 ? 7.988 -2.377 2.967 1 96.88 26 TYR B CA 1
ATOM 849 C C . TYR B 1 26 ? 7.625 -3.236 1.761 1 96.88 26 TYR B C 1
ATOM 851 O O . TYR B 1 26 ? 8.445 -4.023 1.281 1 96.88 26 TYR B O 1
ATOM 859 N N . LYS B 1 27 ? 6.441 -3.107 1.251 1 97.25 27 LYS B N 1
ATOM 860 C CA . LYS B 1 27 ? 6.027 -3.885 0.087 1 97.25 27 LYS B CA 1
ATOM 861 C C . LYS B 1 27 ? 6.879 -3.549 -1.133 1 97.25 27 LYS B C 1
ATOM 863 O O . LYS B 1 27 ? 7.309 -4.445 -1.863 1 97.25 27 LYS B O 1
ATOM 868 N N . CYS B 1 28 ? 7.152 -2.32 -1.348 1 97.88 28 CYS B N 1
ATOM 869 C CA . CYS B 1 28 ? 7.973 -1.876 -2.469 1 97.88 28 CYS B CA 1
ATOM 870 C C . CYS B 1 28 ? 9.398 -2.389 -2.338 1 97.88 28 CYS B C 1
ATOM 872 O O . CYS B 1 28 ? 10 -2.822 -3.322 1 97.88 28 CYS B O 1
ATOM 874 N N . LEU B 1 29 ? 9.922 -2.354 -1.13 1 97 29 LEU B N 1
ATOM 875 C CA . LEU B 1 29 ? 11.25 -2.904 -0.889 1 97 29 LEU B CA 1
ATOM 876 C C . LEU B 1 29 ? 11.273 -4.402 -1.164 1 97 29 LEU B C 1
ATOM 878 O O . LEU B 1 29 ? 12.188 -4.902 -1.824 1 97 29 LEU B O 1
ATOM 882 N N . ASP B 1 30 ? 10.297 -5.004 -0.688 1 95.19 30 ASP B N 1
ATOM 883 C CA . ASP B 1 30 ? 10.188 -6.441 -0.913 1 95.19 30 ASP B CA 1
ATOM 884 C C . ASP B 1 30 ? 10.125 -6.762 -2.404 1 95.19 30 ASP B C 1
ATOM 886 O O . ASP B 1 30 ? 10.812 -7.66 -2.883 1 95.19 30 ASP B O 1
ATOM 890 N N . CYS B 1 31 ? 9.367 -5.973 -3.129 1 96.19 31 CYS B N 1
ATOM 891 C CA . CYS B 1 31 ? 9.172 -6.168 -4.559 1 96.19 31 CYS B CA 1
ATOM 892 C C . CYS B 1 31 ? 10.461 -5.926 -5.328 1 96.19 31 CYS B C 1
ATOM 894 O O . CYS B 1 31 ? 10.711 -6.562 -6.352 1 96.19 31 CYS B O 1
ATOM 896 N N . CYS B 1 32 ? 11.305 -5.129 -4.805 1 96.75 32 CYS B N 1
ATOM 897 C CA . CYS B 1 32 ? 12.516 -4.734 -5.512 1 96.75 32 CYS B CA 1
ATOM 898 C C . CYS B 1 32 ? 13.75 -5.359 -4.871 1 96.75 32 CYS B C 1
ATOM 900 O O . CYS B 1 32 ? 14.844 -4.801 -4.941 1 96.75 32 CYS B O 1
ATOM 902 N N . GLY B 1 33 ? 13.547 -6.414 -4.094 1 94.44 33 GLY B N 1
ATOM 903 C CA . GLY B 1 33 ? 14.664 -7.148 -3.523 1 94.44 33 GLY B CA 1
ATOM 904 C C . GLY B 1 33 ? 15.359 -6.402 -2.404 1 94.44 33 GLY B C 1
ATOM 905 O O . GLY B 1 33 ? 16.578 -6.52 -2.234 1 94.44 33 GLY B O 1
ATOM 906 N N . PHE B 1 34 ? 14.695 -5.535 -1.803 1 95.31 34 PHE B N 1
ATOM 907 C CA . PHE B 1 34 ? 15.148 -4.773 -0.644 1 95.31 34 PHE B CA 1
ATOM 908 C C . PHE B 1 34 ? 16.297 -3.852 -1.019 1 95.31 34 PHE B C 1
ATOM 910 O O . PHE B 1 34 ? 17.188 -3.59 -0.199 1 95.31 34 PHE B O 1
ATOM 917 N N . GLN B 1 35 ? 16.344 -3.451 -2.26 1 94.69 35 GLN B N 1
ATOM 918 C CA . GLN B 1 35 ? 17.281 -2.443 -2.732 1 94.69 35 GLN B CA 1
ATOM 919 C C . GLN B 1 35 ? 16.594 -1.105 -2.965 1 94.69 35 GLN B C 1
ATOM 921 O O . GLN B 1 35 ? 15.82 -0.958 -3.918 1 94.69 35 GLN B O 1
ATOM 926 N N . SER B 1 36 ? 16.891 -0.219 -2.127 1 94.38 36 SER B N 1
ATOM 927 C CA . SER B 1 36 ? 16.234 1.079 -2.15 1 94.38 36 SER B CA 1
ATOM 928 C C . SER B 1 36 ? 16.406 1.769 -3.5 1 94.38 36 SER B C 1
ATOM 930 O O . SER B 1 36 ? 15.492 2.453 -3.977 1 94.38 36 SER B O 1
ATOM 932 N N . ASN B 1 37 ? 17.578 1.611 -4.113 1 96.56 37 ASN B N 1
ATOM 933 C CA . ASN B 1 37 ? 17.812 2.23 -5.41 1 96.56 37 ASN B CA 1
ATOM 934 C C . ASN B 1 37 ? 16.891 1.656 -6.484 1 96.56 37 ASN B C 1
ATOM 936 O O . ASN B 1 37 ? 16.453 2.379 -7.375 1 96.56 37 ASN B O 1
ATOM 940 N N . GLU B 1 38 ? 16.641 0.404 -6.355 1 97.44 38 GLU B N 1
ATOM 941 C CA . GLU B 1 38 ? 15.734 -0.232 -7.305 1 97.44 38 GLU B CA 1
ATOM 942 C C . GLU B 1 38 ? 14.305 0.266 -7.117 1 97.44 38 GLU B C 1
ATOM 944 O O . GLU B 1 38 ? 13.555 0.375 -8.086 1 97.44 38 GLU B O 1
ATOM 949 N N . VAL B 1 39 ? 13.938 0.593 -5.895 1 97.69 39 VAL B N 1
ATOM 950 C CA . VAL B 1 39 ? 12.617 1.162 -5.641 1 97.69 39 VAL B CA 1
ATOM 951 C C . VAL B 1 39 ? 12.516 2.547 -6.273 1 97.69 39 VAL B C 1
ATOM 953 O O . VAL B 1 39 ? 11.516 2.875 -6.914 1 97.69 39 VAL B O 1
ATOM 956 N N . ARG B 1 40 ? 13.508 3.318 -6.062 1 96.5 40 ARG B N 1
ATOM 957 C CA . ARG B 1 40 ? 13.539 4.668 -6.617 1 96.5 40 ARG B CA 1
ATOM 958 C C . ARG B 1 40 ? 13.359 4.641 -8.133 1 96.5 40 ARG B C 1
ATOM 960 O O . ARG B 1 40 ? 12.656 5.477 -8.695 1 96.5 40 ARG B O 1
ATOM 967 N N . GLU B 1 41 ? 13.93 3.602 -8.789 1 97.06 41 GLU B N 1
ATOM 968 C CA . GLU B 1 41 ? 13.922 3.512 -10.242 1 97.06 41 GLU B CA 1
ATOM 969 C C . GLU B 1 41 ? 12.891 2.502 -10.727 1 97.06 41 GLU B C 1
ATOM 971 O O . GLU B 1 41 ? 12.93 2.074 -11.883 1 97.06 41 GLU B O 1
ATOM 976 N N . CYS B 1 42 ? 12.047 2.154 -9.859 1 97 42 CYS B N 1
ATOM 977 C CA . CYS B 1 42 ? 11.047 1.154 -10.219 1 97 42 CYS B CA 1
ATOM 978 C C . CYS B 1 42 ? 10.32 1.548 -11.5 1 97 42 CYS B C 1
ATOM 980 O O . CYS B 1 42 ? 9.734 2.629 -11.578 1 97 42 CYS B O 1
ATOM 982 N N . PRO B 1 43 ? 10.32 0.668 -12.492 1 96.38 43 PRO B N 1
ATOM 983 C CA . PRO B 1 43 ? 9.695 1.009 -13.773 1 96.38 43 PRO B CA 1
ATOM 984 C C . PRO B 1 43 ? 8.188 0.789 -13.773 1 96.38 43 PRO B C 1
ATOM 986 O O . PRO B 1 43 ? 7.508 1.138 -14.742 1 96.38 43 PRO B O 1
ATOM 989 N N . ALA B 1 44 ? 7.637 0.202 -12.719 1 94.94 44 ALA B N 1
ATOM 990 C CA . ALA B 1 44 ? 6.211 -0.115 -12.68 1 94.94 44 ALA B CA 1
ATOM 991 C C . ALA B 1 44 ? 5.383 1.125 -12.359 1 94.94 44 ALA B C 1
ATOM 993 O O . ALA B 1 44 ? 4.684 1.165 -11.344 1 94.94 44 ALA B O 1
ATOM 994 N N . VAL B 1 45 ? 5.324 1.989 -13.289 1 91.69 45 VAL B N 1
ATOM 995 C CA . VAL B 1 45 ? 4.723 3.301 -13.07 1 91.69 45 VAL B CA 1
ATOM 996 C C . VAL B 1 45 ? 3.205 3.158 -12.945 1 91.69 45 VAL B C 1
ATOM 998 O O . VAL B 1 45 ? 2.541 4.02 -12.367 1 91.69 45 VAL B O 1
ATOM 1001 N N . GLU B 1 46 ? 2.65 2.025 -13.43 1 90.81 46 GLU B N 1
ATOM 1002 C CA . GLU B 1 46 ? 1.207 1.814 -13.359 1 90.81 46 GLU B CA 1
ATOM 1003 C C . GLU B 1 46 ? 0.806 1.148 -12.047 1 90.81 46 GLU B C 1
ATOM 1005 O O . GLU B 1 46 ? -0.382 0.973 -11.773 1 90.81 46 GLU B O 1
ATOM 1010 N N . CYS B 1 47 ? 1.827 0.792 -11.266 1 94.19 47 CYS B N 1
ATOM 1011 C CA . CYS B 1 47 ? 1.541 0.226 -9.953 1 94.19 47 CYS B CA 1
ATOM 1012 C C . CYS B 1 47 ? 0.817 1.235 -9.07 1 94.19 47 CYS B C 1
ATOM 1014 O O . CYS B 1 47 ? 1.252 2.381 -8.945 1 94.19 47 CYS B O 1
ATOM 1016 N N . PRO B 1 48 ? -0.21 0.748 -8.406 1 95.56 48 PRO B N 1
ATOM 1017 C CA . PRO B 1 48 ? -0.962 1.688 -7.574 1 95.56 48 PRO B CA 1
ATOM 1018 C C . PRO B 1 48 ? -0.136 2.24 -6.414 1 95.56 48 PRO B C 1
ATOM 1020 O O . PRO B 1 48 ? -0.463 3.295 -5.867 1 95.56 48 PRO B O 1
ATOM 1023 N N . LEU B 1 49 ? 0.91 1.574 -6.082 1 97.25 49 LEU B N 1
ATOM 1024 C CA . LEU B 1 49 ? 1.727 2.006 -4.953 1 97.25 49 LEU B CA 1
ATOM 1025 C C . LEU B 1 49 ? 2.84 2.939 -5.41 1 97.25 49 LEU B C 1
ATOM 1027 O O . LEU B 1 49 ? 3.568 3.498 -4.586 1 97.25 49 LEU B O 1
ATOM 1031 N N . TRP B 1 50 ? 2.947 3.166 -6.621 1 96.25 50 TRP B N 1
ATOM 1032 C CA . TRP B 1 50 ? 4.137 3.793 -7.184 1 96.25 50 TRP B CA 1
ATOM 1033 C C . TRP B 1 50 ? 4.375 5.168 -6.562 1 96.25 50 TRP B C 1
ATOM 1035 O O . TRP B 1 50 ? 5.496 5.488 -6.16 1 96.25 50 TRP B O 1
ATOM 1045 N N . ARG B 1 51 ? 3.398 5.965 -6.438 1 94.5 51 ARG B N 1
ATOM 1046 C CA . ARG B 1 51 ? 3.553 7.324 -5.93 1 94.5 51 ARG B CA 1
ATOM 1047 C C . ARG B 1 51 ? 3.992 7.32 -4.469 1 94.5 51 ARG B C 1
ATOM 1049 O O . ARG B 1 51 ? 4.477 8.328 -3.957 1 94.5 51 ARG B O 1
ATOM 1056 N N . TYR B 1 52 ? 3.814 6.227 -3.801 1 96.75 52 TYR B N 1
ATOM 1057 C CA . TYR B 1 52 ? 4.113 6.137 -2.375 1 96.75 52 TYR B CA 1
ATOM 1058 C C . TYR B 1 52 ? 5.301 5.215 -2.125 1 96.75 52 TYR B C 1
ATOM 1060 O O . TYR B 1 52 ? 5.68 4.977 -0.976 1 96.75 52 TYR B O 1
ATOM 1068 N N . ARG B 1 53 ? 6.012 4.824 -3.109 1 97 53 ARG B N 1
ATOM 1069 C CA . ARG B 1 53 ? 6.957 3.715 -3.045 1 97 53 ARG B CA 1
ATOM 1070 C C . ARG B 1 53 ? 8.172 4.074 -2.197 1 97 53 ARG B C 1
ATOM 1072 O O . ARG B 1 53 ? 8.852 3.193 -1.667 1 97 53 ARG B O 1
ATOM 1079 N N . MET B 1 54 ? 8.406 5.355 -1.959 1 96.81 54 MET B N 1
ATOM 1080 C CA . MET B 1 54 ? 9.594 5.805 -1.237 1 96.81 54 MET B CA 1
ATOM 1081 C C . MET B 1 54 ? 9.273 6.062 0.232 1 96.81 54 MET B C 1
ATOM 1083 O O . MET B 1 54 ? 10.125 6.535 0.985 1 96.81 54 MET B O 1
ATOM 1087 N N . GLY B 1 55 ? 8.023 5.754 0.636 1 95.06 55 GLY B N 1
ATOM 1088 C CA . GLY B 1 55 ? 7.629 6.008 2.012 1 95.06 55 GLY B CA 1
ATOM 1089 C C . GLY B 1 55 ? 6.969 7.363 2.199 1 95.06 55 GLY B 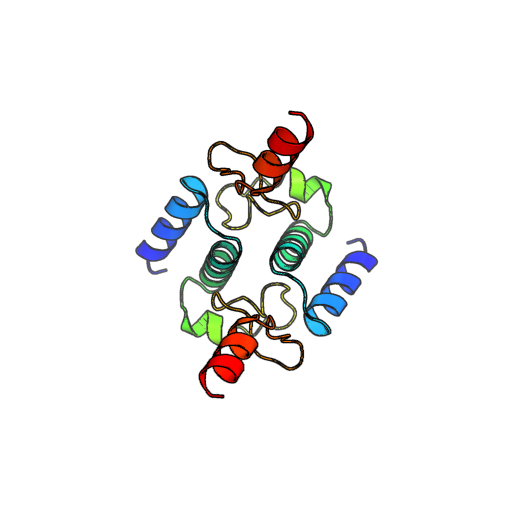C 1
ATOM 1090 O O . GLY B 1 55 ? 6.504 7.684 3.295 1 95.06 55 GLY B O 1
ATOM 1091 N N . HIS B 1 56 ? 7.066 8.086 1.175 1 92.62 56 HIS B N 1
ATOM 1092 C CA . HIS B 1 56 ? 6.371 9.359 1.096 1 92.62 56 HIS B CA 1
ATOM 1093 C C . HIS B 1 56 ? 5.688 9.531 -0.257 1 92.62 56 HIS B C 1
ATOM 1095 O O . HIS B 1 56 ? 5.953 8.773 -1.191 1 92.62 56 HIS B O 1
ATOM 1101 N N . GLU B 1 57 ? 4.73 10.453 -0.251 1 91.81 57 GLU B N 1
ATOM 1102 C CA . GLU B 1 57 ? 4.031 10.711 -1.505 1 91.81 57 GLU B CA 1
ATOM 1103 C C . GLU B 1 57 ? 4.898 11.516 -2.467 1 91.81 57 GLU B C 1
ATOM 1105 O O . GLU B 1 57 ? 5.527 12.5 -2.072 1 91.81 57 GLU B O 1
ATOM 1110 N N . GLU B 1 58 ? 4.902 11.023 -3.711 1 89.88 58 GLU B N 1
ATOM 1111 C CA . GLU B 1 58 ? 5.602 11.773 -4.75 1 89.88 58 GLU B CA 1
ATOM 1112 C C . GLU B 1 58 ? 4.949 13.125 -4.996 1 89.88 58 GLU B C 1
ATOM 1114 O O . GLU B 1 58 ? 3.721 13.234 -5.012 1 89.88 58 GLU B O 1
ATOM 1119 N N . ARG B 1 59 ? 5.805 14.125 -5.164 1 86.94 59 ARG B N 1
ATOM 1120 C CA . ARG B 1 59 ? 5.312 15.469 -5.426 1 86.94 59 ARG B CA 1
ATOM 1121 C C . ARG B 1 59 ? 5.191 15.734 -6.922 1 86.94 59 ARG B C 1
ATOM 1123 O O . ARG B 1 59 ? 5.938 16.531 -7.48 1 86.94 59 ARG B O 1
ATOM 1130 N N . ASP B 1 60 ? 4.281 15.07 -7.445 1 84.31 60 ASP B N 1
ATOM 1131 C CA . ASP B 1 60 ? 4.039 15.219 -8.875 1 84.31 60 ASP B CA 1
ATOM 1132 C C . ASP B 1 60 ? 2.854 16.141 -9.141 1 84.31 60 ASP B C 1
ATOM 1134 O O . ASP B 1 60 ? 2.447 16.906 -8.266 1 84.31 60 ASP B O 1
ATOM 1138 N N . GLU B 1 61 ? 2.387 16.172 -10.312 1 86.62 61 GLU B N 1
ATOM 1139 C CA . GLU B 1 61 ? 1.336 17.094 -10.734 1 86.62 61 GLU B CA 1
ATOM 1140 C C . GLU B 1 61 ? 0.033 16.828 -9.984 1 86.62 61 GLU B C 1
ATOM 1142 O O . GLU B 1 61 ? -0.842 17.688 -9.93 1 86.62 61 GLU B O 1
ATOM 1147 N N . PHE B 1 62 ? -0.039 15.703 -9.367 1 86.19 62 PHE B N 1
ATOM 1148 C CA . PHE B 1 62 ? -1.283 15.352 -8.688 1 86.19 62 PHE B CA 1
ATOM 1149 C C . PHE B 1 62 ? -1.177 15.609 -7.191 1 86.19 62 PHE B C 1
ATOM 1151 O O . PHE B 1 62 ? -2.176 15.539 -6.473 1 86.19 62 PHE B O 1
ATOM 1158 N N . TYR B 1 63 ? 0.053 15.906 -6.797 1 85.81 63 TYR B N 1
ATOM 1159 C CA . TYR B 1 63 ? 0.281 16.141 -5.375 1 85.81 63 TYR B CA 1
ATOM 1160 C C . TYR B 1 63 ? -0.441 17.406 -4.906 1 85.81 63 TYR B C 1
ATOM 1162 O O . TYR B 1 63 ? -0.37 18.453 -5.562 1 85.81 63 TYR B O 1
ATOM 1170 N N . THR B 1 64 ? -1.357 17.312 -3.854 1 78.56 64 THR B N 1
ATOM 1171 C CA . THR B 1 64 ? -2.023 18.453 -3.225 1 78.56 64 THR B CA 1
ATOM 1172 C C . THR B 1 64 ? -1.564 18.609 -1.777 1 78.56 64 THR B C 1
ATOM 1174 O O . THR B 1 64 ? -1.939 17.812 -0.91 1 78.56 64 THR B O 1
ATOM 1177 N N . PRO B 1 65 ? -0.683 19.609 -1.55 1 75.44 65 PRO B N 1
ATOM 1178 C CA . PRO B 1 65 ? -0.155 19.797 -0.197 1 75.44 65 PRO B CA 1
ATOM 1179 C C . PRO B 1 65 ? -1.252 20.062 0.833 1 75.44 65 PRO B C 1
ATOM 1181 O O . PRO B 1 65 ? -2.268 20.688 0.516 1 75.44 65 PRO B O 1
ATOM 1184 N N . ARG B 1 66 ? -1.307 19.203 1.82 1 62.75 66 ARG B N 1
ATOM 1185 C CA . ARG B 1 66 ? -2.262 19.484 2.891 1 62.75 66 ARG B CA 1
ATOM 1186 C C . ARG B 1 66 ? -2.043 20.875 3.48 1 62.75 66 ARG B C 1
ATOM 1188 O O . ARG B 1 66 ? -0.901 21.297 3.678 1 62.75 66 ARG B O 1
ATOM 1195 N N . ILE B 1 67 ? -2.943 21.797 3.162 1 61.56 67 ILE B N 1
ATOM 1196 C CA . ILE B 1 67 ? -2.85 23.125 3.752 1 61.56 67 ILE B CA 1
ATOM 1197 C C . ILE B 1 67 ? -2.799 23.016 5.273 1 61.56 67 ILE B C 1
ATOM 1199 O O . ILE B 1 67 ? -3.756 22.547 5.902 1 61.56 67 ILE B O 1
ATOM 1203 N N . THR B 1 68 ? -1.751 22.656 5.746 1 58.84 68 THR B N 1
ATOM 1204 C CA . THR B 1 68 ? -1.612 22.734 7.195 1 58.84 68 THR B CA 1
ATOM 1205 C C . THR B 1 68 ? -1.777 24.156 7.691 1 58.84 68 THR B C 1
ATOM 1207 O O . THR B 1 68 ? -1.438 25.109 6.984 1 58.84 68 THR B O 1
ATOM 1210 N N . ASN B 1 69 ? -2.902 24.406 8.375 1 51.25 69 ASN B N 1
ATOM 1211 C CA . ASN B 1 69 ? -3.15 25.688 9.031 1 51.25 69 ASN B CA 1
ATOM 1212 C C . ASN B 1 69 ? -1.865 26.281 9.594 1 51.25 69 ASN B C 1
ATOM 1214 O O . ASN B 1 69 ? -1.889 27.359 10.203 1 51.25 69 ASN B O 1
ATOM 1218 N N . LYS B 1 70 ? -0.87 25.688 9.586 1 49.94 70 LYS B N 1
ATOM 1219 C CA . LYS B 1 70 ? 0.27 26.328 10.234 1 49.94 70 LYS B CA 1
ATOM 1220 C C . LYS B 1 70 ? 0.714 27.562 9.453 1 49.94 70 LYS B C 1
ATOM 1222 O O . LYS B 1 70 ? 1.55 28.344 9.93 1 49.94 70 LYS B O 1
ATOM 1227 N N . LYS B 1 71 ? 0.575 27.766 8.18 1 50.16 71 LYS B N 1
ATOM 1228 C CA . LYS B 1 71 ? 0.945 29.047 7.574 1 50.16 71 LYS B CA 1
ATOM 1229 C C . LYS B 1 71 ? 0.136 30.188 8.172 1 50.16 71 LYS B C 1
ATOM 1231 O O . LYS B 1 71 ? 0.521 31.359 8.055 1 50.16 71 LYS B O 1
ATOM 1236 N N . GLU B 1 72 ? -1.067 29.891 8.547 1 45.22 72 GLU B N 1
ATOM 1237 C CA . GLU B 1 72 ? -1.76 31.016 9.156 1 45.22 72 GLU B CA 1
ATOM 1238 C C . GLU B 1 72 ? -1.068 31.453 10.445 1 45.22 72 GLU B C 1
ATOM 1240 O O . GLU B 1 72 ? -1.108 32.625 10.812 1 45.22 72 GLU B O 1
ATOM 1245 N N . GLU B 1 73 ? -0.428 30.531 11.117 1 46.75 73 GLU B N 1
ATOM 1246 C CA . GLU B 1 73 ? 0.143 30.984 12.383 1 46.75 73 GLU B CA 1
ATOM 1247 C C . GLU B 1 73 ? 1.444 31.75 12.148 1 46.75 73 GLU B C 1
ATOM 1249 O O . GLU B 1 73 ? 1.841 32.594 12.969 1 46.75 73 GLU B O 1
ATOM 1254 N N . GLU B 1 74 ? 2.127 31.391 11.188 1 50.75 74 GLU B N 1
ATOM 1255 C CA . GLU B 1 74 ? 3.369 32.125 10.984 1 50.75 74 GLU B CA 1
ATOM 1256 C C . GLU B 1 74 ? 3.098 33.531 10.406 1 50.75 74 GLU B C 1
ATOM 1258 O O . GLU B 1 74 ? 3.867 34.469 10.641 1 50.75 74 GLU B O 1
ATOM 1263 N N . GLU B 1 75 ? 2.17 33.625 9.57 1 50.88 75 GLU B N 1
ATOM 1264 C CA . GLU B 1 75 ? 1.841 34.938 9.086 1 50.88 75 GLU B CA 1
ATOM 1265 C C . GLU B 1 75 ? 1.281 35.812 10.211 1 50.88 75 GLU B C 1
ATOM 1267 O O . GLU B 1 75 ? 1.346 37.062 10.141 1 50.88 75 GLU B O 1
ATOM 1272 N N . ILE B 1 76 ? 0.568 35.219 11.273 1 51.91 76 ILE B N 1
ATOM 1273 C CA . ILE B 1 76 ? 0.084 36.031 12.375 1 51.91 76 ILE B CA 1
ATOM 1274 C C . ILE B 1 76 ? 1.248 36.406 13.297 1 51.91 76 ILE B C 1
ATOM 1276 O O . ILE B 1 76 ? 1.188 37.406 14.016 1 51.91 76 ILE B O 1
ATOM 1280 N N . LYS B 1 77 ? 2.283 35.531 13.375 1 52.09 77 LYS B N 1
ATOM 1281 C CA . LYS B 1 77 ? 3.385 35.875 14.273 1 52.09 77 LYS B CA 1
ATOM 1282 C C . LYS B 1 77 ? 4.293 36.938 13.656 1 52.09 77 LYS B C 1
ATOM 1284 O O . LYS B 1 77 ? 5.098 37.562 14.359 1 52.09 77 LYS B O 1
ATOM 1289 N N . ASN B 1 78 ? 4.359 36.906 12.352 1 53.62 78 ASN B N 1
ATOM 1290 C CA . ASN B 1 78 ? 5.293 37.875 11.781 1 53.62 78 ASN B CA 1
ATOM 1291 C C . ASN B 1 78 ? 4.648 39.25 11.602 1 53.62 78 ASN B C 1
ATOM 1293 O O . ASN B 1 78 ? 5.281 40.156 11.102 1 53.62 78 ASN B O 1
ATOM 1297 N N . ASP B 1 79 ? 3.305 39.188 11.773 1 44.12 79 ASP B N 1
ATOM 1298 C CA . ASP B 1 79 ? 2.809 40.562 11.781 1 44.12 79 ASP B CA 1
ATOM 1299 C C . ASP B 1 79 ? 2.955 41.188 13.164 1 44.12 79 ASP B C 1
ATOM 1301 O O . ASP B 1 79 ? 2.688 40.562 14.18 1 44.12 79 ASP B O 1
#

Foldseek 3Di:
DPVVLVVVLVCDVVPHDDDPLVVLQSVLCVVQVNDLVCLVVPPPCVDPSNQSNNSHGNPDPPDDPDPPCVVVVVVVVVD/DPVVLVVVLVCPVPPHDDDPLVVLQSVLCVVQVNDLVCLVVPPPCVDPSNQSNNSHGNPDPPDDPDPDCVVVVVVVVVD

Secondary structure (DSSP, 8-state):
--HHHHHHHHHHHHHS---HHHHHHHHHHHHTTT-HHHHHT---TTSTTGGGTTSS---STT------THHHHHHHH--/--HHHHHHHHHHHHHS---HHHHHHHHHHHHTTT-HHHHHT---TTSTTGGGTTSS---STT------THHHHHHHH--

Sequence (158 aa):
MDGNMFEKMVKDSAGKRVSRAKAIRYKCLDCCGFQSNEVRECPAVECPLWRYRMGHEERDEFYTPRITNKKEEEEIKNDMDGNMFEKMVKDSAGKRVSRAKAIRYKCLDCCGFQSNEVRECPAVECPLWRYRMGHEERDEFYTPRITNKKEEEEIKND

pLDDT: mean 83.4, std 17.04, range [42.97, 98.06]

Solvent-accessible surface area (backbone atoms only — not comparable to full-atom values): 9085 Å² total; per-residue (Å²): 108,68,64,64,59,55,50,48,48,42,49,44,46,67,70,42,71,63,52,70,48,54,20,43,22,48,44,36,27,61,73,39,54,61,32,68,69,46,44,76,62,51,80,57,65,66,40,46,47,47,55,33,39,82,48,45,76,53,85,50,96,59,51,72,78,77,79,59,69,61,60,58,52,51,57,58,65,72,94,108,68,64,63,58,56,50,49,46,42,50,42,42,66,70,42,72,65,54,71,46,54,20,44,22,47,43,35,27,58,74,40,55,62,32,67,69,47,43,76,62,52,80,56,66,67,40,46,49,46,54,34,36,82,48,45,76,51,85,50,95,55,53,72,79,77,80,58,71,59,62,60,54,52,58,58,67,72,96

Radius of gyration: 18.69 Å; Cα contacts (8 Å, |Δi|>4): 155; chains: 2; bounding box: 45×57×49 Å